Protein AF-A0A2A7AQR1-F1 (afdb_monomer_lite)

pLDDT: mean 95.78, std 4.22, range [66.62, 98.62]

Structure (mmCIF, N/CA/C/O backbone):
data_AF-A0A2A7AQR1-F1
#
_entry.id   AF-A0A2A7AQR1-F1
#
loop_
_atom_site.group_PDB
_atom_site.id
_atom_site.type_symbol
_atom_site.label_atom_id
_atom_site.label_alt_id
_atom_site.label_comp_id
_atom_site.label_asym_id
_atom_site.label_entity_id
_atom_site.label_seq_id
_atom_site.pdbx_PDB_ins_code
_atom_site.Cartn_x
_atom_site.Cartn_y
_atom_site.Cartn_z
_atom_site.occupancy
_atom_site.B_iso_or_equiv
_atom_site.auth_seq_id
_atom_site.auth_comp_id
_atom_site.auth_asym_id
_atom_site.auth_atom_id
_atom_site.pdbx_PDB_model_num
ATOM 1 N N . MET A 1 1 ? 17.367 -0.926 1.060 1.00 86.38 1 MET A N 1
ATOM 2 C CA . MET A 1 1 ? 15.960 -1.106 1.457 1.00 86.38 1 MET A CA 1
ATOM 3 C C . MET A 1 1 ? 15.522 0.005 2.416 1.00 86.38 1 MET A C 1
ATOM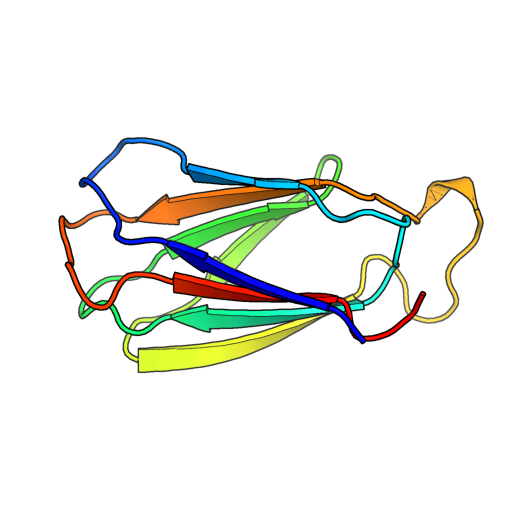 5 O O . MET A 1 1 ? 16.209 0.212 3.409 1.00 86.38 1 MET A O 1
ATOM 9 N N . GLU A 1 2 ? 14.448 0.741 2.113 1.00 92.75 2 GLU A N 1
ATOM 10 C CA . GLU A 1 2 ? 13.912 1.842 2.947 1.00 92.75 2 GLU A CA 1
ATOM 11 C C . GLU A 1 2 ? 12.487 1.500 3.406 1.00 92.75 2 GLU A C 1
ATOM 13 O O . GLU A 1 2 ? 11.706 0.941 2.635 1.00 92.75 2 GLU A O 1
ATOM 18 N N . VAL A 1 3 ? 12.172 1.795 4.671 1.00 96.94 3 VAL A N 1
ATOM 19 C CA . VAL A 1 3 ? 10.899 1.464 5.330 1.00 96.94 3 VAL A CA 1
ATOM 20 C C . VAL A 1 3 ? 10.323 2.739 5.930 1.00 96.94 3 VAL A C 1
ATOM 22 O O . VAL A 1 3 ? 11.008 3.421 6.692 1.00 96.94 3 VAL A O 1
ATOM 25 N N . ILE A 1 4 ? 9.067 3.042 5.613 1.00 98.00 4 ILE A N 1
ATOM 26 C CA . ILE A 1 4 ? 8.354 4.214 6.122 1.00 98.00 4 ILE A CA 1
ATOM 27 C C . ILE A 1 4 ? 7.016 3.754 6.687 1.00 98.00 4 ILE A C 1
ATOM 29 O O . ILE A 1 4 ? 6.299 2.973 6.061 1.00 98.00 4 ILE A O 1
ATOM 33 N N . ARG A 1 5 ? 6.664 4.252 7.872 1.00 98.00 5 ARG A N 1
ATOM 34 C CA . ARG A 1 5 ? 5.398 3.950 8.535 1.00 98.00 5 ARG A CA 1
ATOM 35 C C . ARG A 1 5 ? 4.695 5.228 8.948 1.00 98.00 5 ARG A C 1
ATOM 37 O O . ARG A 1 5 ? 5.309 6.102 9.556 1.00 98.00 5 ARG A O 1
ATOM 44 N N . HIS A 1 6 ? 3.397 5.282 8.684 1.00 98.19 6 HIS A N 1
ATOM 45 C CA . HIS A 1 6 ? 2.550 6.396 9.078 1.00 98.19 6 HIS A CA 1
ATOM 46 C C . HIS A 1 6 ? 1.256 5.911 9.735 1.00 98.19 6 HIS A C 1
ATOM 48 O O . HIS A 1 6 ? 0.711 4.879 9.328 1.00 98.19 6 HIS A O 1
ATOM 54 N N . PRO A 1 7 ? 0.733 6.656 10.729 1.00 98.19 7 PRO A N 1
ATOM 55 C CA . PRO A 1 7 ? -0.653 6.500 11.140 1.00 98.19 7 PRO A CA 1
ATOM 56 C C . PRO A 1 7 ? -1.578 6.893 9.980 1.00 98.19 7 PRO A C 1
ATOM 58 O O . PRO A 1 7 ? -1.170 7.552 9.024 1.00 98.19 7 PRO A O 1
ATOM 61 N N . THR A 1 8 ? -2.842 6.510 10.080 1.00 98.12 8 THR A N 1
ATOM 62 C CA . THR A 1 8 ? -3.866 6.833 9.077 1.00 98.12 8 THR A CA 1
ATOM 63 C C . THR A 1 8 ? -4.971 7.669 9.696 1.00 98.12 8 THR A C 1
ATOM 65 O O . THR A 1 8 ? -5.267 7.535 10.883 1.00 98.12 8 THR A O 1
ATOM 68 N N . THR A 1 9 ? -5.578 8.531 8.884 1.00 97.88 9 THR A N 1
ATOM 69 C CA . THR A 1 9 ? -6.845 9.203 9.188 1.00 97.88 9 THR A CA 1
ATOM 70 C C . THR A 1 9 ? -7.841 8.788 8.116 1.00 97.88 9 THR A C 1
ATOM 72 O O . THR A 1 9 ? -7.512 8.865 6.933 1.00 97.88 9 THR A O 1
ATOM 75 N N . GLY A 1 10 ? -9.028 8.327 8.516 1.00 96.69 10 GLY A N 1
ATOM 76 C CA . GLY A 1 10 ? -10.015 7.779 7.583 1.00 96.69 10 GLY A CA 1
ATOM 77 C C . GLY A 1 10 ? -10.355 8.749 6.447 1.00 96.69 10 GLY A C 1
ATOM 78 O O . GLY A 1 10 ? -10.682 9.907 6.695 1.00 96.69 10 GLY A O 1
ATOM 79 N N . GLY A 1 11 ? -10.258 8.275 5.206 1.00 96.31 11 GLY A N 1
ATOM 80 C CA . GLY A 1 11 ? -10.522 9.043 3.987 1.00 96.31 11 GLY A CA 1
ATOM 81 C C . GLY A 1 11 ? -9.416 10.020 3.573 1.00 96.31 11 GLY A C 1
ATOM 82 O O . GLY A 1 11 ? -9.498 10.579 2.482 1.00 96.31 11 GLY A O 1
ATOM 83 N N . THR A 1 12 ? -8.375 10.211 4.388 1.00 97.88 12 THR A N 1
ATOM 84 C CA . THR A 1 12 ? -7.267 11.123 4.081 1.00 97.88 12 THR A CA 1
ATOM 85 C C . THR A 1 12 ? -6.095 10.351 3.469 1.00 97.88 12 THR A C 1
ATOM 87 O O . THR A 1 12 ? -5.564 9.448 4.122 1.00 97.88 12 THR A O 1
ATOM 90 N N . PRO A 1 13 ? -5.647 10.703 2.250 1.00 97.69 13 PRO A N 1
ATOM 91 C CA . PRO A 1 13 ? -4.470 10.092 1.648 1.00 97.69 13 PRO A CA 1
ATOM 92 C C . PRO A 1 13 ? -3.197 10.391 2.444 1.00 97.69 13 PRO A C 1
ATOM 94 O O . PRO A 1 13 ? -2.968 11.518 2.886 1.00 97.69 13 PRO A O 1
ATOM 97 N N . VAL A 1 14 ? -2.343 9.382 2.577 1.00 97.94 14 VAL A N 1
ATOM 98 C CA . VAL A 1 14 ? -1.007 9.471 3.166 1.00 97.94 14 VAL A CA 1
ATOM 99 C C . VAL A 1 14 ? 0.020 9.186 2.079 1.00 97.94 14 VAL A C 1
ATOM 101 O O . VAL A 1 14 ? -0.066 8.177 1.380 1.00 97.94 14 VAL A O 1
ATOM 104 N N . GLU A 1 15 ? 0.995 10.074 1.935 1.00 98.06 15 GLU A N 1
ATOM 105 C CA . GLU A 1 15 ? 2.074 9.936 0.963 1.00 98.06 15 GLU A CA 1
ATOM 106 C C . GLU A 1 15 ? 3.318 9.324 1.609 1.00 98.06 15 GLU A C 1
ATOM 108 O O . GLU A 1 15 ? 3.766 9.762 2.666 1.00 98.06 15 GLU A O 1
ATOM 113 N N . PHE A 1 16 ? 3.879 8.316 0.949 1.00 98.06 16 PHE A N 1
ATOM 114 C CA . PHE A 1 16 ? 5.130 7.662 1.302 1.00 98.06 16 PHE A CA 1
ATOM 115 C C . PHE A 1 16 ? 6.160 8.029 0.235 1.00 98.06 16 PHE A C 1
ATOM 117 O O . PHE A 1 16 ? 6.120 7.498 -0.877 1.00 98.06 16 PHE A O 1
ATOM 124 N N . GLN A 1 17 ? 7.053 8.956 0.580 1.00 97.81 17 GLN A N 1
ATOM 125 C CA . GLN A 1 17 ? 8.121 9.446 -0.288 1.00 97.81 17 GLN A CA 1
ATOM 126 C C . GLN A 1 17 ? 9.451 8.787 0.096 1.00 97.81 17 GLN A C 1
ATOM 128 O O . GLN A 1 17 ? 9.937 8.957 1.214 1.00 97.81 17 GLN A O 1
ATOM 133 N N . PHE A 1 18 ? 10.047 8.064 -0.844 1.00 96.81 18 PHE A N 1
ATOM 134 C CA . PHE A 1 18 ? 11.324 7.372 -0.703 1.00 96.81 18 PHE A CA 1
ATOM 135 C C . PHE A 1 18 ? 12.476 8.219 -1.254 1.00 96.81 18 PHE A C 1
ATOM 137 O O . PHE A 1 18 ? 12.279 9.132 -2.058 1.00 96.81 18 PHE A O 1
ATOM 144 N N . ARG A 1 19 ? 13.708 7.917 -0.826 1.00 95.25 19 ARG A N 1
ATOM 145 C CA . ARG A 1 19 ? 14.925 8.618 -1.289 1.00 95.25 19 ARG A CA 1
ATOM 146 C C . ARG A 1 19 ? 15.355 8.233 -2.699 1.00 95.25 19 ARG A C 1
ATOM 148 O O . ARG A 1 19 ? 16.126 8.957 -3.322 1.00 95.25 19 ARG A O 1
ATOM 155 N N . ALA A 1 20 ? 14.923 7.066 -3.155 1.00 94.19 20 ALA A N 1
ATOM 156 C CA . ALA A 1 20 ? 15.251 6.514 -4.453 1.00 94.19 20 ALA A CA 1
ATOM 157 C C . ALA A 1 20 ? 14.023 5.818 -5.035 1.00 94.19 20 ALA A C 1
ATOM 159 O O . ALA A 1 20 ? 13.216 5.237 -4.303 1.00 94.19 20 ALA A O 1
ATOM 160 N N . SER A 1 21 ? 13.902 5.881 -6.357 1.00 95.56 21 SER A N 1
ATOM 161 C CA . SER A 1 21 ? 12.823 5.212 -7.065 1.00 95.56 21 SER A CA 1
ATOM 162 C C . SER A 1 21 ? 13.019 3.700 -7.036 1.00 95.56 21 SER A C 1
ATOM 164 O O . SER A 1 21 ? 14.129 3.212 -7.237 1.00 95.56 21 SER A O 1
ATOM 166 N N . GLY A 1 22 ? 11.924 2.973 -6.838 1.00 95.75 22 GLY A N 1
ATOM 167 C CA . GLY A 1 22 ? 11.863 1.518 -6.891 1.00 95.75 22 GLY A CA 1
ATOM 168 C C . GLY A 1 22 ? 10.688 1.029 -7.724 1.00 95.75 22 GLY A C 1
ATOM 169 O O . GLY A 1 22 ? 9.880 1.816 -8.222 1.00 95.75 22 GLY A O 1
ATOM 170 N N . SER A 1 23 ? 10.603 -0.285 -7.901 1.00 95.56 23 SER A N 1
ATOM 171 C CA . SER A 1 23 ? 9.556 -0.931 -8.706 1.00 95.56 23 SER A CA 1
ATOM 172 C C . SER A 1 23 ? 8.719 -1.937 -7.917 1.00 95.56 23 SER A C 1
ATOM 174 O O . SER A 1 23 ? 7.658 -2.364 -8.380 1.00 95.56 23 SER A O 1
ATOM 176 N N . ARG A 1 24 ? 9.182 -2.325 -6.724 1.00 96.50 24 ARG A N 1
ATOM 177 C CA . ARG A 1 24 ? 8.534 -3.294 -5.845 1.00 96.50 24 ARG A CA 1
ATOM 178 C C . ARG A 1 24 ? 8.395 -2.731 -4.441 1.00 96.50 24 ARG A C 1
ATOM 180 O O . ARG A 1 24 ? 9.378 -2.386 -3.786 1.00 96.50 24 ARG A O 1
ATOM 187 N N . PHE A 1 25 ? 7.164 -2.734 -3.951 1.00 97.62 25 PHE A N 1
ATOM 188 C CA . PHE A 1 25 ? 6.810 -2.206 -2.643 1.00 97.62 25 PHE A CA 1
ATOM 189 C C . PHE A 1 25 ? 6.087 -3.271 -1.830 1.00 97.62 25 PHE A C 1
ATOM 191 O O . PHE A 1 25 ? 5.104 -3.851 -2.288 1.00 97.62 25 PHE A O 1
ATOM 198 N N . LEU A 1 26 ? 6.561 -3.530 -0.615 1.00 98.00 26 LEU A N 1
ATOM 199 C CA . LEU A 1 26 ? 5.815 -4.298 0.373 1.00 98.00 26 LEU A CA 1
ATOM 200 C C . LEU A 1 26 ? 4.953 -3.329 1.176 1.00 98.00 26 LEU A C 1
ATOM 202 O O . LEU A 1 26 ? 5.483 -2.492 1.904 1.00 98.00 26 LEU A O 1
ATOM 206 N N . VAL A 1 27 ? 3.636 -3.458 1.053 1.00 98.25 27 VAL A N 1
ATOM 207 C CA . VAL A 1 27 ? 2.663 -2.665 1.805 1.00 98.25 27 VAL A CA 1
ATOM 208 C C . VAL A 1 27 ? 2.067 -3.540 2.898 1.00 98.25 27 VAL A C 1
ATOM 210 O O . VAL A 1 27 ? 1.542 -4.618 2.616 1.00 98.25 27 VAL A O 1
ATOM 213 N N . LYS A 1 28 ? 2.149 -3.083 4.146 1.00 98.44 28 LYS A N 1
ATOM 214 C CA . LYS A 1 28 ? 1.627 -3.774 5.328 1.00 98.44 28 LYS A CA 1
ATOM 215 C C . LYS A 1 28 ? 0.491 -2.948 5.911 1.00 98.44 28 LYS A C 1
ATOM 217 O O . LYS A 1 28 ? 0.714 -1.867 6.459 1.00 98.44 28 LYS A O 1
ATOM 222 N N . ASN A 1 29 ? -0.725 -3.457 5.772 1.00 98.31 29 ASN A N 1
ATOM 223 C CA . ASN A 1 29 ? -1.916 -2.840 6.323 1.00 98.31 29 ASN A CA 1
ATOM 224 C C . ASN A 1 29 ? -2.145 -3.346 7.752 1.00 98.31 29 ASN A C 1
ATOM 226 O O . ASN A 1 29 ? -2.554 -4.490 7.931 1.00 98.31 29 ASN A O 1
ATOM 230 N N . PHE A 1 30 ? -1.904 -2.501 8.758 1.00 98.31 30 PHE A N 1
ATOM 231 C CA . PHE A 1 30 ? -2.195 -2.807 10.167 1.00 98.31 30 PHE A CA 1
ATOM 232 C C . PHE A 1 30 ? -3.541 -2.232 10.633 1.00 98.31 30 PHE A C 1
ATOM 234 O O . PHE A 1 30 ? -3.801 -2.142 11.834 1.00 98.31 30 PHE A O 1
ATOM 241 N N . THR A 1 31 ? -4.370 -1.778 9.696 1.00 97.69 31 THR A N 1
ATOM 242 C CA . THR A 1 31 ? -5.732 -1.313 9.963 1.00 97.69 31 THR A CA 1
ATOM 243 C C . THR A 1 31 ? -6.713 -2.494 9.925 1.00 97.69 31 THR A C 1
ATOM 245 O O . THR A 1 31 ? -6.424 -3.560 9.369 1.00 97.69 31 THR A O 1
ATOM 248 N N . SER A 1 32 ? -7.876 -2.309 10.542 1.00 97.31 32 SER A N 1
ATOM 249 C CA . SER A 1 32 ? -9.003 -3.248 10.569 1.00 97.31 32 SER A CA 1
ATOM 250 C C . SER A 1 32 ? -9.886 -3.143 9.321 1.00 97.31 32 SER A C 1
ATOM 252 O O . SER A 1 32 ? -10.730 -4.010 9.095 1.00 97.31 32 SER A O 1
ATOM 254 N N . GLY A 1 33 ? -9.683 -2.109 8.500 1.00 96.44 33 GLY A N 1
ATOM 255 C CA . GLY A 1 33 ? -10.339 -1.906 7.213 1.00 96.44 33 GLY A CA 1
ATOM 256 C C . GLY A 1 33 ? -9.426 -2.208 6.024 1.00 96.44 33 GLY A C 1
ATOM 257 O O . GLY A 1 33 ? -8.220 -2.414 6.162 1.00 96.44 33 GLY A O 1
ATOM 258 N N . TYR A 1 34 ? -10.001 -2.227 4.822 1.00 97.50 34 TYR A N 1
ATOM 259 C CA . TYR A 1 34 ? -9.180 -2.205 3.615 1.00 97.50 34 TYR A CA 1
ATOM 260 C C . TYR A 1 34 ? -8.541 -0.826 3.424 1.00 97.50 34 TYR A C 1
ATOM 262 O O . TYR A 1 34 ? -9.064 0.197 3.879 1.00 97.50 34 TYR A O 1
ATOM 270 N N . ILE A 1 35 ? -7.420 -0.820 2.714 1.00 98.38 35 ILE A N 1
ATOM 271 C CA . ILE A 1 35 ? -6.768 0.391 2.224 1.00 98.38 35 ILE A CA 1
ATOM 272 C C . ILE A 1 35 ? -6.733 0.364 0.703 1.00 98.38 35 ILE A C 1
ATOM 274 O O . ILE A 1 35 ? -6.744 -0.698 0.077 1.00 98.38 35 ILE A O 1
ATOM 278 N N . THR A 1 36 ? -6.629 1.545 0.128 1.00 98.19 36 THR A N 1
ATOM 279 C CA . THR A 1 36 ? -6.391 1.754 -1.289 1.00 98.19 36 THR A CA 1
ATOM 280 C C . THR A 1 36 ? -4.978 2.295 -1.458 1.00 98.19 36 THR A C 1
ATOM 282 O O . THR A 1 36 ? -4.635 3.310 -0.859 1.00 98.19 36 THR A O 1
ATOM 285 N N . CYS A 1 37 ? -4.150 1.604 -2.236 1.00 97.94 37 CYS A N 1
ATOM 286 C CA . CYS A 1 37 ? -2.760 1.956 -2.500 1.00 97.94 37 CYS A CA 1
ATOM 287 C C . CYS A 1 37 ? -2.603 2.401 -3.959 1.00 97.94 37 CYS A C 1
ATOM 289 O O . CYS A 1 37 ? -2.794 1.599 -4.872 1.00 97.94 37 CYS A O 1
ATOM 291 N N . GLY A 1 38 ? -2.261 3.668 -4.165 1.00 97.62 38 GLY A N 1
ATOM 292 C CA . GLY A 1 38 ? -1.920 4.251 -5.456 1.00 97.62 38 GLY A CA 1
ATOM 293 C C . GLY A 1 38 ? -0.419 4.166 -5.727 1.00 97.62 38 GLY A C 1
ATOM 294 O O . GLY A 1 38 ? 0.394 4.611 -4.910 1.00 97.62 38 GLY A O 1
ATOM 295 N N . ILE A 1 39 ? -0.055 3.607 -6.881 1.00 95.75 39 ILE A N 1
ATOM 296 C CA . ILE A 1 39 ? 1.322 3.505 -7.376 1.00 95.75 39 ILE A CA 1
ATOM 297 C C . ILE A 1 39 ? 1.306 3.839 -8.867 1.00 95.75 39 ILE A C 1
ATOM 299 O O . ILE A 1 39 ? 0.684 3.120 -9.650 1.00 95.75 39 ILE A O 1
ATOM 303 N N . LEU A 1 40 ? 2.016 4.903 -9.261 1.00 94.06 40 LEU A N 1
ATOM 304 C CA . LEU A 1 40 ? 1.909 5.487 -10.606 1.00 94.06 40 LEU A CA 1
ATOM 305 C C . LEU A 1 40 ? 0.429 5.779 -10.935 1.00 94.06 40 LEU A C 1
ATOM 307 O O . LEU A 1 40 ? -0.256 6.412 -10.134 1.00 94.06 40 LEU A O 1
ATOM 311 N N . ASP A 1 41 ? -0.064 5.275 -12.067 1.00 91.69 41 ASP A N 1
ATOM 312 C CA . ASP A 1 41 ? -1.450 5.433 -12.526 1.00 91.69 41 ASP A CA 1
ATOM 313 C C . ASP A 1 41 ? -2.361 4.265 -12.099 1.00 91.69 41 ASP A C 1
ATOM 315 O O . ASP A 1 41 ? -3.498 4.153 -12.559 1.00 91.69 41 ASP A O 1
ATOM 319 N N . ALA A 1 42 ? -1.854 3.352 -11.263 1.00 93.00 42 ALA A N 1
ATOM 320 C CA . ALA A 1 42 ? -2.577 2.172 -10.814 1.00 93.00 42 ALA A CA 1
ATOM 321 C C . ALA A 1 42 ? -3.027 2.302 -9.359 1.00 93.00 42 ALA A C 1
ATOM 323 O O . ALA A 1 42 ? -2.356 2.901 -8.518 1.00 93.00 42 ALA A O 1
ATOM 324 N N . GLU A 1 43 ? -4.146 1.654 -9.060 1.00 95.94 43 GLU A N 1
ATOM 325 C CA . GLU A 1 43 ? -4.722 1.588 -7.727 1.00 95.94 43 GLU A CA 1
ATOM 326 C C . GLU A 1 43 ? -4.956 0.125 -7.333 1.00 95.94 43 GLU A C 1
ATOM 328 O O . GLU A 1 43 ? -5.466 -0.674 -8.121 1.00 95.94 43 GLU A O 1
ATOM 333 N N . VAL A 1 44 ? -4.558 -0.240 -6.113 1.00 96.31 44 VAL A N 1
ATOM 334 C CA . VAL A 1 44 ? -4.669 -1.600 -5.577 1.00 96.31 44 VAL A CA 1
ATOM 335 C C . VAL A 1 44 ? -5.347 -1.562 -4.214 1.00 96.31 44 VAL A C 1
ATOM 337 O O . VAL A 1 44 ? -4.876 -0.896 -3.293 1.00 96.31 44 VAL A O 1
ATOM 340 N N . THR A 1 45 ? -6.424 -2.32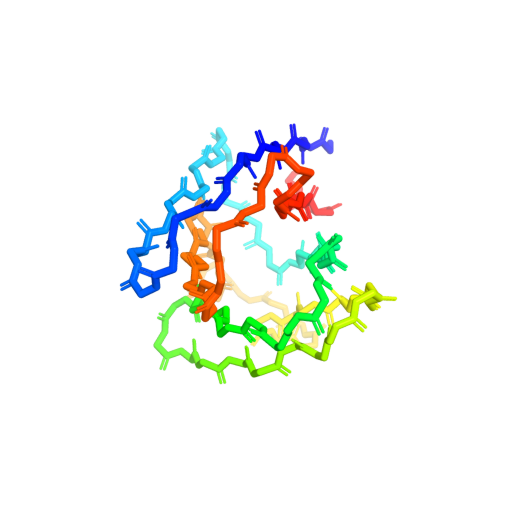5 -4.049 1.00 97.69 45 THR A N 1
ATOM 341 C CA . THR A 1 45 ? -7.045 -2.534 -2.737 1.00 97.69 45 THR A CA 1
ATOM 342 C C . THR A 1 45 ? -6.295 -3.614 -1.965 1.00 97.69 45 THR A C 1
ATOM 344 O O . THR A 1 45 ? -6.121 -4.727 -2.460 1.00 97.69 45 THR A O 1
ATOM 347 N N . ILE A 1 46 ? -5.884 -3.307 -0.735 1.00 97.88 46 ILE A N 1
ATOM 348 C CA . ILE A 1 46 ? -5.234 -4.257 0.173 1.00 97.88 46 ILE A CA 1
ATOM 349 C C . ILE A 1 46 ? -6.164 -4.502 1.369 1.00 97.88 46 ILE A C 1
ATOM 351 O O . ILE A 1 46 ? -6.539 -3.541 2.052 1.00 97.88 46 ILE A O 1
ATOM 355 N N . PRO A 1 47 ? -6.540 -5.761 1.657 1.00 98.12 47 PRO A N 1
ATOM 356 C CA . PRO A 1 47 ? -7.393 -6.090 2.794 1.00 98.12 47 PRO A CA 1
ATOM 357 C C . PRO A 1 47 ? -6.792 -5.698 4.147 1.00 98.12 47 PRO A C 1
ATOM 359 O O . PRO A 1 47 ? -5.586 -5.476 4.284 1.00 98.12 47 PRO A O 1
ATOM 362 N N . ALA A 1 48 ? -7.651 -5.646 5.163 1.00 97.69 48 ALA A N 1
ATOM 363 C CA . ALA A 1 48 ? -7.261 -5.454 6.557 1.00 97.69 48 ALA A CA 1
ATOM 364 C C . ALA A 1 48 ? -6.215 -6.482 7.007 1.00 97.69 48 ALA A C 1
ATOM 366 O O . ALA A 1 48 ? -6.238 -7.631 6.556 1.00 97.69 48 ALA A O 1
ATOM 367 N N . ASN A 1 49 ? -5.326 -6.081 7.920 1.00 97.38 49 ASN A N 1
ATOM 368 C CA . ASN A 1 49 ? -4.332 -6.961 8.555 1.00 97.38 49 ASN A CA 1
ATOM 369 C C . ASN A 1 49 ? -3.542 -7.850 7.573 1.00 97.38 49 ASN A C 1
ATOM 371 O O . ASN A 1 49 ? -3.196 -8.989 7.883 1.00 97.38 49 ASN A O 1
ATOM 375 N N . THR A 1 50 ? -3.272 -7.336 6.372 1.00 97.94 50 THR A N 1
ATOM 376 C CA . THR A 1 50 ? -2.626 -8.077 5.286 1.00 97.94 50 THR A CA 1
ATOM 377 C C . THR A 1 50 ? -1.359 -7.364 4.841 1.00 97.94 50 THR A C 1
ATOM 379 O O . THR A 1 50 ? -1.259 -6.137 4.872 1.00 97.94 50 THR A O 1
ATOM 382 N N . SER A 1 51 ? -0.372 -8.149 4.419 1.00 97.94 51 SER A N 1
ATOM 383 C CA . SER A 1 51 ? 0.820 -7.648 3.742 1.00 97.94 51 SER A CA 1
ATOM 384 C C . SER A 1 51 ? 0.807 -8.108 2.293 1.00 97.94 51 SER A C 1
ATOM 386 O O . SER A 1 51 ? 0.624 -9.295 2.030 1.00 97.94 51 SER A O 1
ATOM 388 N N . GLN A 1 52 ? 1.013 -7.186 1.358 1.00 98.00 52 GLN A N 1
ATOM 389 C CA . GLN A 1 52 ? 1.018 -7.484 -0.069 1.00 98.00 52 GLN A CA 1
ATOM 390 C C . GLN A 1 52 ? 2.210 -6.813 -0.743 1.00 98.00 52 GLN A C 1
ATOM 392 O O . GLN A 1 52 ? 2.508 -5.644 -0.497 1.00 98.00 52 GLN A O 1
ATOM 397 N N . VAL A 1 53 ? 2.895 -7.567 -1.601 1.00 97.00 53 VAL A N 1
ATOM 398 C CA . VAL A 1 53 ? 3.902 -7.005 -2.502 1.00 97.00 53 VAL A CA 1
ATOM 399 C C . VAL A 1 53 ? 3.190 -6.498 -3.746 1.00 97.00 53 VAL A C 1
ATOM 401 O O . VAL A 1 53 ? 2.470 -7.254 -4.400 1.00 97.00 53 VAL A O 1
ATOM 404 N N . ILE A 1 54 ? 3.414 -5.233 -4.082 1.00 95.38 54 ILE A N 1
ATOM 405 C CA . ILE A 1 54 ? 2.995 -4.641 -5.347 1.00 95.38 54 ILE A CA 1
ATOM 406 C C . ILE A 1 54 ? 4.244 -4.424 -6.192 1.00 95.38 54 ILE A C 1
ATOM 408 O O . ILE A 1 54 ? 5.205 -3.802 -5.744 1.00 95.38 54 ILE A O 1
ATOM 412 N N . ALA A 1 55 ? 4.224 -4.953 -7.411 1.00 94.62 55 ALA A N 1
ATOM 413 C CA . ALA A 1 55 ? 5.246 -4.719 -8.417 1.00 94.62 55 ALA A CA 1
ATOM 414 C C . ALA A 1 55 ? 4.621 -3.935 -9.572 1.00 94.62 55 ALA A C 1
ATOM 416 O O . ALA A 1 55 ? 3.567 -4.331 -10.071 1.00 94.62 55 ALA A O 1
ATOM 417 N N . THR A 1 56 ? 5.265 -2.859 -10.017 1.00 93.31 56 THR A N 1
ATOM 418 C CA . THR A 1 56 ? 4.787 -2.067 -11.165 1.00 93.31 56 THR A CA 1
ATOM 419 C C . THR A 1 56 ? 4.838 -2.870 -12.465 1.00 93.31 56 THR A C 1
ATOM 421 O O . THR A 1 56 ? 4.010 -2.693 -13.358 1.00 93.31 56 THR A O 1
ATOM 424 N N . ARG A 1 57 ? 5.797 -3.799 -12.568 1.00 90.00 57 ARG A N 1
ATOM 425 C CA . ARG A 1 57 ? 5.978 -4.716 -13.696 1.00 90.00 57 ARG A CA 1
ATOM 426 C C . ARG A 1 57 ? 6.805 -5.932 -13.270 1.00 90.00 57 ARG A C 1
ATOM 428 O O . ARG A 1 57 ? 7.625 -5.833 -12.365 1.00 90.00 57 ARG A O 1
ATOM 435 N N . LEU A 1 58 ? 6.646 -7.069 -13.958 1.00 87.31 58 LEU A N 1
ATOM 436 C CA . LEU A 1 58 ? 7.468 -8.269 -13.712 1.00 87.31 58 LEU A CA 1
ATOM 437 C C . LEU A 1 58 ? 8.964 -8.023 -13.986 1.00 87.31 58 LEU A C 1
ATOM 439 O O . LEU A 1 58 ? 9.818 -8.465 -13.226 1.00 87.3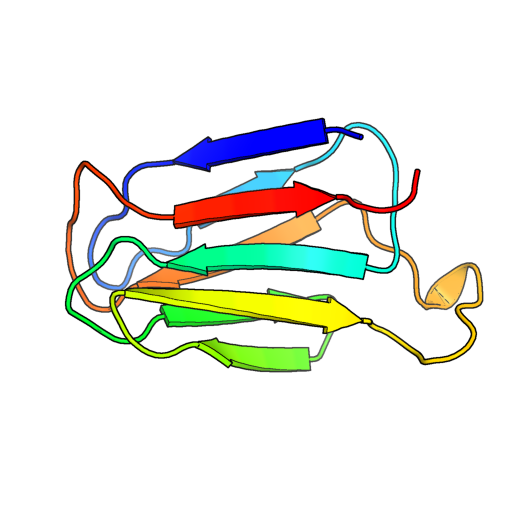1 58 LEU A O 1
ATOM 443 N N . ILE A 1 59 ? 9.263 -7.318 -15.082 1.00 91.00 59 ILE A N 1
ATOM 444 C CA . ILE A 1 59 ? 10.605 -6.847 -15.439 1.00 91.00 59 ILE A CA 1
ATOM 445 C C . ILE A 1 59 ? 10.495 -5.329 -15.630 1.00 91.00 59 ILE A C 1
ATOM 447 O O . ILE A 1 59 ? 9.973 -4.905 -16.667 1.00 91.00 59 ILE A O 1
ATOM 451 N N . PRO A 1 60 ? 10.892 -4.522 -14.635 1.00 87.00 60 PRO A N 1
ATOM 452 C CA . PRO A 1 60 ? 10.704 -3.076 -14.648 1.00 87.00 60 PRO A CA 1
ATOM 453 C C . PRO A 1 60 ? 11.669 -2.380 -15.612 1.00 87.00 60 PRO A C 1
ATOM 455 O O . PRO A 1 60 ? 12.829 -2.765 -15.756 1.00 87.00 60 PRO A O 1
ATOM 458 N N . ARG A 1 61 ? 11.184 -1.324 -16.263 1.00 91.75 61 ARG A N 1
ATOM 459 C CA . ARG A 1 61 ? 11.994 -0.320 -16.964 1.00 91.75 61 ARG A CA 1
ATOM 4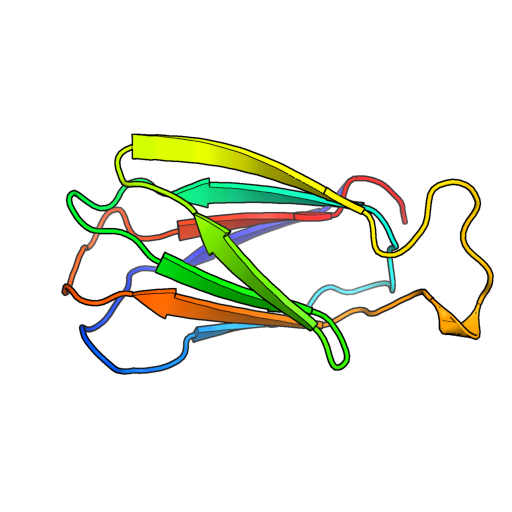60 C C . ARG A 1 61 ? 12.067 0.935 -16.104 1.00 91.75 61 ARG A C 1
ATOM 462 O O . ARG A 1 61 ? 11.277 1.096 -15.183 1.00 91.75 61 ARG A O 1
ATOM 469 N N . THR A 1 62 ? 12.946 1.871 -16.451 1.00 89.56 62 THR A N 1
ATOM 470 C CA . THR A 1 62 ? 13.067 3.151 -15.732 1.00 89.56 62 THR A CA 1
ATOM 471 C C . THR A 1 62 ? 11.736 3.906 -15.629 1.00 89.56 62 THR A C 1
ATOM 473 O O . THR A 1 62 ? 11.456 4.498 -14.597 1.00 89.56 62 THR A O 1
ATOM 476 N N . SER A 1 63 ? 10.878 3.833 -16.656 1.00 92.38 63 SER A N 1
ATOM 477 C CA . SER A 1 63 ? 9.536 4.441 -16.645 1.00 92.38 63 SER A CA 1
ATOM 478 C C . SER A 1 63 ? 8.547 3.773 -15.686 1.00 92.38 63 SER A C 1
ATOM 480 O O . SER A 1 63 ? 7.502 4.340 -15.404 1.00 92.38 63 SER A O 1
ATOM 482 N N . ASP A 1 64 ? 8.842 2.550 -15.245 1.00 93.44 64 ASP A N 1
ATOM 483 C CA . ASP A 1 64 ? 8.005 1.774 -14.331 1.00 93.44 64 ASP A CA 1
ATOM 484 C C . ASP A 1 64 ? 8.473 1.958 -12.867 1.00 93.44 64 ASP A C 1
ATOM 486 O O . ASP A 1 64 ? 7.978 1.274 -11.973 1.00 93.44 64 ASP A O 1
ATOM 490 N N . MET A 1 65 ? 9.455 2.833 -12.611 1.00 95.19 65 MET A N 1
ATOM 491 C CA . MET A 1 65 ? 9.977 3.119 -11.273 1.00 95.19 65 MET A CA 1
ATOM 492 C C . MET A 1 65 ? 9.334 4.383 -10.698 1.00 95.19 65 MET A C 1
ATOM 494 O O . MET A 1 65 ? 9.083 5.346 -11.417 1.00 95.19 65 MET A O 1
ATOM 498 N N . THR A 1 66 ? 9.101 4.394 -9.389 1.00 96.50 66 THR A N 1
ATOM 499 C CA . THR A 1 66 ? 8.581 5.552 -8.651 1.00 96.50 66 THR A CA 1
ATOM 500 C C . THR A 1 66 ? 9.249 5.637 -7.291 1.00 96.50 66 THR A C 1
ATOM 502 O O . THR A 1 66 ? 9.627 4.626 -6.710 1.00 96.50 66 THR A O 1
ATOM 505 N N . ASP A 1 67 ? 9.423 6.840 -6.774 1.00 96.94 67 ASP A N 1
ATOM 506 C CA . ASP A 1 67 ? 9.836 7.113 -5.398 1.00 96.94 67 ASP A CA 1
ATOM 507 C C . ASP A 1 67 ? 8.642 7.460 -4.496 1.00 96.94 67 ASP A C 1
ATOM 509 O O . ASP A 1 67 ? 8.823 7.744 -3.316 1.00 96.94 67 ASP A O 1
ATOM 513 N N . LYS A 1 68 ? 7.419 7.401 -5.027 1.00 97.25 68 LYS A N 1
ATOM 514 C CA . LYS A 1 68 ? 6.197 7.789 -4.330 1.00 97.25 68 LYS A CA 1
ATOM 515 C C . LYS A 1 68 ? 5.132 6.700 -4.379 1.00 97.25 68 LYS A C 1
ATOM 517 O O . LYS A 1 68 ? 4.838 6.140 -5.439 1.00 97.25 68 LYS A O 1
ATOM 522 N N . VAL A 1 69 ? 4.518 6.462 -3.220 1.00 97.88 69 VAL A N 1
ATOM 523 C CA . VAL A 1 69 ? 3.330 5.619 -3.023 1.00 97.88 69 VAL A CA 1
ATOM 524 C C . VAL A 1 69 ? 2.307 6.407 -2.207 1.00 97.88 69 VAL A C 1
ATOM 526 O O . VAL A 1 69 ? 2.668 7.078 -1.243 1.00 97.88 69 VAL A O 1
ATOM 529 N N . THR A 1 70 ? 1.027 6.329 -2.559 1.00 98.31 70 THR A N 1
ATOM 530 C CA . THR A 1 70 ? -0.052 6.971 -1.795 1.00 98.31 70 THR A CA 1
ATOM 531 C C . THR A 1 70 ? -0.982 5.914 -1.230 1.00 98.31 70 THR A C 1
ATOM 533 O O . THR A 1 70 ? -1.356 4.983 -1.931 1.00 98.31 70 THR A O 1
ATOM 536 N N . VAL A 1 71 ? -1.376 6.044 0.033 1.00 98.38 71 VAL A N 1
ATOM 537 C CA . VAL A 1 71 ? -2.314 5.119 0.673 1.00 98.38 71 VAL A CA 1
ATOM 538 C C . VAL A 1 71 ? -3.461 5.886 1.305 1.00 98.38 71 VAL A C 1
ATOM 540 O O . VAL A 1 71 ? -3.237 6.783 2.111 1.00 98.38 71 VAL A O 1
ATOM 543 N N . THR A 1 72 ? -4.689 5.479 1.006 1.00 98.50 72 THR A N 1
ATOM 544 C CA . THR A 1 72 ? -5.899 5.970 1.670 1.00 98.50 72 THR A CA 1
ATOM 545 C C . THR A 1 72 ? -6.519 4.826 2.456 1.00 98.50 72 THR A C 1
ATOM 547 O O . THR A 1 72 ? -6.836 3.778 1.894 1.00 98.50 72 THR A O 1
ATOM 550 N N . ALA A 1 73 ? -6.690 5.011 3.762 1.00 97.81 73 ALA A N 1
ATOM 551 C CA . ALA A 1 73 ? -7.399 4.062 4.613 1.00 97.81 73 ALA A CA 1
ATOM 552 C C . ALA A 1 73 ? -8.824 4.546 4.879 1.00 97.81 73 ALA A C 1
ATOM 554 O O . ALA A 1 73 ? -9.064 5.747 4.969 1.00 97.81 73 ALA A O 1
ATOM 555 N N . ASN A 1 74 ? -9.767 3.623 5.063 1.00 93.50 74 ASN A N 1
ATOM 556 C CA . ASN A 1 74 ? -11.142 3.993 5.423 1.00 93.50 74 ASN A CA 1
ATOM 557 C C . ASN A 1 74 ? -11.313 4.369 6.895 1.00 93.50 74 ASN A C 1
ATOM 559 O O . ASN A 1 74 ? -12.342 4.921 7.272 1.00 93.50 74 ASN A O 1
ATOM 563 N N . GLU A 1 75 ? -10.330 4.053 7.731 1.00 95.62 75 GLU A N 1
ATOM 564 C CA . GLU A 1 75 ? -10.390 4.280 9.168 1.00 95.62 75 GLU A CA 1
ATOM 565 C C . GLU A 1 75 ? -9.173 5.048 9.675 1.00 95.62 75 GLU A C 1
ATOM 567 O O . GLU A 1 75 ? -8.128 5.119 9.028 1.00 95.62 75 GLU A O 1
ATOM 572 N N . THR A 1 76 ? -9.326 5.621 10.866 1.00 97.75 76 THR A N 1
ATOM 573 C CA . THR A 1 76 ? -8.228 6.234 11.608 1.00 97.75 76 THR A CA 1
ATOM 574 C C . THR A 1 76 ? -7.558 5.172 12.469 1.00 97.75 76 THR A C 1
ATOM 576 O O . THR A 1 76 ? -8.194 4.588 13.343 1.00 97.75 76 THR A O 1
ATOM 579 N N . SER A 1 77 ? -6.265 4.942 12.253 1.00 97.62 77 SER A N 1
ATOM 580 C CA . SER A 1 77 ? -5.481 3.968 13.014 1.00 97.62 77 SER A CA 1
ATOM 581 C C . SER A 1 77 ? -4.096 4.514 13.339 1.00 97.62 77 SER A C 1
ATOM 583 O O . SER A 1 77 ? -3.348 4.914 12.444 1.00 97.62 77 SER A O 1
ATOM 585 N N . ALA A 1 78 ? 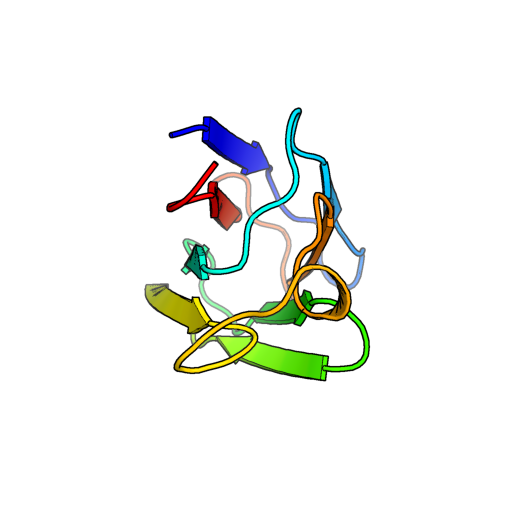-3.729 4.468 14.624 1.00 97.25 78 ALA A N 1
ATOM 586 C CA . ALA A 1 78 ? -2.385 4.809 15.092 1.00 97.25 78 ALA A CA 1
ATOM 587 C C . ALA A 1 78 ? -1.330 3.803 14.606 1.00 97.25 78 ALA A C 1
ATOM 589 O O . ALA A 1 78 ? -0.179 4.169 14.385 1.00 97.25 78 ALA A O 1
ATOM 590 N N . MET A 1 79 ? -1.728 2.539 14.411 1.00 96.19 79 MET A N 1
ATOM 591 C CA . MET A 1 79 ? -0.853 1.516 13.837 1.00 96.19 79 MET A CA 1
ATOM 592 C C . MET A 1 79 ? -0.646 1.745 12.336 1.00 96.19 79 MET A C 1
ATOM 594 O O . MET A 1 79 ? 0.469 1.538 11.852 1.00 96.19 79 MET A O 1
ATOM 598 N N . GLY A 1 80 ? -1.695 2.191 11.642 1.00 97.44 80 GLY A N 1
ATOM 599 C CA . GLY A 1 80 ? -1.653 2.681 10.269 1.00 97.44 80 GLY A CA 1
ATOM 600 C C . GLY A 1 80 ? -1.061 1.700 9.261 1.00 97.44 80 GLY A C 1
ATOM 601 O O . GLY A 1 80 ? -1.382 0.511 9.267 1.00 97.44 80 GLY A O 1
ATOM 602 N N . VAL A 1 81 ? -0.222 2.221 8.369 1.00 98.38 81 VAL A N 1
ATOM 603 C CA . VAL A 1 81 ? 0.334 1.480 7.232 1.00 98.38 81 VAL A CA 1
ATOM 604 C C . VAL A 1 81 ? 1.842 1.674 7.180 1.00 98.38 81 VAL A C 1
ATOM 606 O O . VAL A 1 81 ? 2.358 2.766 7.427 1.00 98.38 81 VAL A O 1
ATOM 609 N N . GLU A 1 82 ? 2.548 0.597 6.857 1.00 98.62 82 GLU A N 1
ATOM 610 C CA . GLU A 1 82 ? 3.977 0.616 6.558 1.00 98.62 82 GLU A CA 1
ATOM 611 C C . GLU A 1 82 ? 4.193 0.253 5.092 1.00 98.62 82 GLU A C 1
ATOM 613 O O . GLU A 1 82 ? 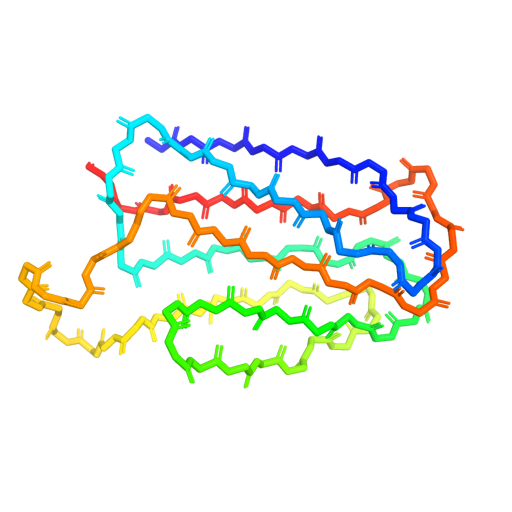3.635 -0.730 4.601 1.00 98.62 82 GLU A O 1
ATOM 618 N N . VAL A 1 83 ? 5.013 1.039 4.401 1.00 98.25 83 VAL A N 1
ATOM 619 C CA . VAL A 1 83 ? 5.430 0.776 3.025 1.00 98.25 83 VAL A CA 1
ATOM 620 C C . VAL A 1 83 ? 6.943 0.653 2.999 1.00 98.25 83 VAL A C 1
ATOM 622 O O . VAL A 1 83 ? 7.674 1.470 3.561 1.00 98.25 83 VAL A O 1
ATOM 625 N N . GLN A 1 84 ? 7.415 -0.390 2.333 1.00 97.88 84 GLN A N 1
ATOM 626 C CA . GLN A 1 84 ? 8.827 -0.696 2.199 1.00 97.88 84 GLN A CA 1
ATOM 627 C C . GLN A 1 84 ? 9.192 -0.817 0.723 1.00 97.88 84 GLN A C 1
ATOM 629 O O . GLN A 1 84 ? 8.642 -1.666 0.022 1.00 97.88 84 GLN A O 1
ATOM 634 N N . CYS A 1 85 ? 10.151 -0.010 0.272 1.00 97.00 85 CYS A N 1
ATOM 635 C CA . CYS A 1 85 ? 10.744 -0.134 -1.056 1.00 97.00 85 CYS A CA 1
ATOM 636 C C . CYS A 1 85 ? 11.765 -1.287 -1.048 1.00 97.00 85 CYS A C 1
ATOM 638 O O . CYS A 1 85 ? 12.733 -1.278 -0.272 1.00 97.00 85 CYS A O 1
ATOM 640 N N . LEU A 1 86 ? 11.504 -2.318 -1.857 1.00 94.88 86 LEU A N 1
ATOM 641 C CA . LEU A 1 86 ? 12.273 -3.568 -1.877 1.00 94.88 86 LEU A CA 1
ATOM 642 C C . LEU A 1 86 ? 13.491 -3.497 -2.793 1.00 94.88 86 LEU A C 1
ATOM 644 O O . LEU A 1 86 ? 14.461 -4.219 -2.569 1.00 94.88 86 LEU A O 1
ATOM 648 N N . ASP A 1 87 ? 13.442 -2.638 -3.803 1.00 87.88 87 ASP A N 1
ATOM 649 C CA . ASP A 1 87 ? 14.512 -2.439 -4.760 1.00 87.88 87 ASP A CA 1
ATOM 650 C C . ASP A 1 87 ? 14.790 -0.957 -4.975 1.00 87.88 87 ASP A C 1
ATOM 652 O O . ASP A 1 87 ? 14.021 -0.250 -5.613 1.00 87.88 87 ASP A O 1
ATOM 656 N N . TYR A 1 88 ? 15.925 -0.516 -4.440 1.00 66.62 88 TYR A N 1
ATOM 657 C CA . TYR A 1 88 ? 16.591 0.715 -4.838 1.00 66.62 88 TYR A CA 1
ATOM 658 C C . TYR A 1 88 ? 18.068 0.422 -5.084 1.00 66.62 88 TYR A C 1
ATOM 660 O O . TYR A 1 88 ? 18.587 -0.524 -4.437 1.00 66.62 88 TYR A O 1
#

Secondary structure (DSSP, 8-state):
-EEEEEEEBTTBEEEEEEEEEESEEEEEE-SSS-EEEEETTEEEEE-TT-EEEEES-SS--GGG-EEEEEEEESS-EEEEEEEEE---

Radius of gyration: 12.06 Å; chains: 1; bounding box: 28×19×32 Å

Sequence (88 aa):
MEVIRHPTTGGTPVEFQFRASGSRFLVKNFTSGYITCGILDAEVTIPANTSQVIATRLIPRTSDMTDKVTVTANETSAMGVEVQCLDY

Organism: NCBI:txid853

Foldseek 3Di:
DDKDDDWAAAQDKDKQAAPDWAFKKWKAAQDQAWKWKDDPNDIDIDGHRDIDIDGLDPDDDPVNIDRMMMMHTRHTGRRGMMMDGPGD